Protein AF-A0A1V8RJ57-F1 (afdb_monomer_lite)

Foldseek 3Di:
DDLVVCCVVVVHDSVVSVVCVVDPHPDPDDDPDDDDPPLCPVCVVVLVVLQVVQVVDPPVPRDDPVRSVVCCCPVVVRPDDDDD

pLDDT: mean 87.88, std 6.16, range [68.06, 95.12]

Secondary structure (DSSP, 8-state):
--HHHHHHHTT--HHHHHHHHTSSS------SSPPP-TTTHHHHHHHHHHHHHHHHS-TTTSPPHHHHHHHHHHHH--------

Organism: NCBI:txid1873176

Sequence (84 aa):
MSRRQAAKHFNISRDSVAKMLSYSTPPGYRRRSPIRRPKLDAFVATIDRWLDEDVKVPRKQRHTAKRVFDRLRDECGFTGGYTI

Structure (mmCIF, N/CA/C/O backbone):
data_AF-A0A1V8RJ57-F1
#
_entry.id   AF-A0A1V8RJ57-F1
#
loop_
_atom_site.group_PDB
_atom_site.id
_atom_site.type_symbol
_atom_site.label_atom_id
_atom_site.label_alt_id
_atom_site.label_comp_id
_atom_site.label_asym_id
_atom_site.label_entity_id
_atom_site.label_seq_id
_atom_site.pdbx_PDB_ins_code
_atom_site.Cartn_x
_atom_site.Cartn_y
_atom_site.Cartn_z
_atom_site.occupancy
_atom_site.B_iso_or_equiv
_atom_site.auth_seq_id
_atom_site.auth_comp_id
_atom_site.auth_asym_id
_atom_site.auth_atom_id
_atom_site.pdbx_PDB_model_num
ATOM 1 N N . MET A 1 1 ? 33.903 4.592 -26.238 1.00 80.38 1 MET A N 1
ATOM 2 C CA . MET A 1 1 ? 33.512 3.272 -26.789 1.00 80.38 1 MET A CA 1
ATOM 3 C C . MET A 1 1 ? 32.423 3.471 -27.838 1.00 80.38 1 MET A C 1
ATOM 5 O O . MET A 1 1 ? 31.517 4.259 -27.600 1.00 80.38 1 MET A O 1
ATOM 9 N N . SER A 1 2 ? 32.494 2.804 -28.995 1.00 90.12 2 SER A N 1
ATOM 10 C CA . SER A 1 2 ? 31.421 2.885 -30.003 1.00 90.12 2 SER A CA 1
ATOM 11 C C . SER A 1 2 ? 30.193 2.055 -29.602 1.00 90.12 2 SER A C 1
ATOM 13 O O . SER A 1 2 ? 30.313 1.076 -28.866 1.00 90.12 2 SER A O 1
ATOM 15 N N . ARG A 1 3 ? 29.008 2.373 -30.148 1.00 89.31 3 ARG A N 1
ATOM 16 C CA . ARG A 1 3 ? 27.771 1.594 -29.900 1.00 89.31 3 ARG A CA 1
ATOM 17 C C . ARG A 1 3 ? 27.945 0.097 -30.201 1.00 89.31 3 ARG A C 1
ATOM 19 O O . ARG A 1 3 ? 27.418 -0.749 -29.487 1.00 89.31 3 ARG A O 1
ATOM 26 N N . ARG A 1 4 ? 28.724 -0.239 -31.239 1.00 91.38 4 ARG A N 1
ATOM 27 C CA . ARG A 1 4 ? 29.034 -1.629 -31.622 1.00 91.38 4 ARG A CA 1
ATOM 28 C C . ARG A 1 4 ? 29.966 -2.314 -30.623 1.00 91.38 4 ARG A C 1
ATOM 30 O O . ARG A 1 4 ? 29.777 -3.494 -30.347 1.00 91.38 4 ARG A O 1
ATOM 37 N N . GLN A 1 5 ? 30.952 -1.588 -30.101 1.00 93.50 5 GLN A N 1
ATOM 38 C CA . GLN A 1 5 ? 31.851 -2.099 -29.064 1.00 93.50 5 GLN A CA 1
ATOM 39 C C . GLN A 1 5 ? 31.098 -2.333 -27.749 1.00 93.50 5 GLN A C 1
ATOM 41 O O . GLN A 1 5 ? 31.287 -3.379 -27.142 1.00 93.50 5 GLN A O 1
ATOM 46 N N . ALA A 1 6 ? 30.189 -1.433 -27.363 1.00 92.19 6 ALA A N 1
ATOM 47 C CA . ALA A 1 6 ? 29.355 -1.591 -26.169 1.00 92.19 6 ALA A CA 1
ATOM 48 C C . ALA A 1 6 ? 28.437 -2.816 -26.257 1.00 92.19 6 ALA A C 1
ATOM 50 O O . ALA A 1 6 ? 28.394 -3.613 -25.327 1.00 92.19 6 ALA A O 1
ATOM 51 N N . ALA A 1 7 ? 27.771 -3.022 -27.398 1.00 94.25 7 ALA A N 1
ATOM 52 C CA . ALA A 1 7 ? 26.919 -4.194 -27.611 1.00 94.25 7 ALA A CA 1
ATOM 53 C C . ALA A 1 7 ? 27.688 -5.519 -27.451 1.00 94.25 7 ALA A C 1
ATOM 55 O O . ALA A 1 7 ? 27.190 -6.446 -26.821 1.00 94.25 7 ALA A O 1
ATOM 56 N N . LYS A 1 8 ? 28.921 -5.594 -27.978 1.00 94.56 8 LYS A N 1
ATOM 57 C CA . LYS A 1 8 ? 29.791 -6.771 -27.821 1.00 94.56 8 LYS A CA 1
ATOM 58 C C . LYS A 1 8 ? 30.293 -6.943 -26.387 1.00 94.56 8 LYS A C 1
ATOM 60 O O . LYS A 1 8 ? 30.323 -8.061 -25.897 1.00 94.56 8 LYS A O 1
ATOM 65 N N . HIS A 1 9 ? 30.691 -5.853 -25.735 1.00 94.44 9 HIS A N 1
ATOM 66 C CA . HIS A 1 9 ? 31.266 -5.887 -24.391 1.00 94.44 9 HIS A CA 1
ATOM 67 C C . HIS A 1 9 ? 30.235 -6.265 -23.320 1.00 94.44 9 HIS A C 1
ATOM 69 O O . HIS A 1 9 ? 30.521 -7.089 -22.462 1.00 94.44 9 HIS A O 1
ATOM 75 N N . PHE A 1 10 ? 29.025 -5.704 -23.401 1.00 91.81 10 PHE A N 1
ATOM 76 C CA . PHE A 1 10 ? 27.939 -5.965 -22.449 1.00 91.81 10 PHE A CA 1
ATOM 77 C C . PHE A 1 10 ? 27.010 -7.111 -22.871 1.00 91.81 10 PHE A C 1
ATOM 79 O O . PHE A 1 10 ? 26.053 -7.404 -22.164 1.00 91.81 10 PHE A O 1
ATOM 86 N N . ASN A 1 11 ? 27.267 -7.740 -24.022 1.00 94.38 11 ASN A N 1
ATOM 87 C CA . ASN A 1 11 ? 26.451 -8.815 -24.592 1.00 94.38 11 ASN A CA 1
ATOM 88 C C . ASN A 1 11 ? 24.943 -8.482 -24.660 1.00 94.38 11 ASN A C 1
ATOM 90 O O . ASN A 1 11 ? 24.084 -9.294 -24.322 1.00 94.38 11 ASN A O 1
ATOM 94 N N . ILE A 1 12 ? 24.621 -7.260 -25.090 1.00 93.50 12 ILE A N 1
ATOM 95 C CA . ILE A 1 12 ? 23.245 -6.778 -25.270 1.00 93.50 12 ILE A CA 1
ATOM 96 C C . ILE A 1 12 ? 23.010 -6.334 -26.712 1.00 93.50 12 ILE A C 1
ATOM 98 O O . ILE A 1 12 ? 23.941 -5.984 -27.442 1.00 93.50 12 ILE A O 1
ATOM 102 N N . SER A 1 13 ? 21.743 -6.326 -27.133 1.00 93.25 13 SER A N 1
ATOM 103 C CA . SER A 1 13 ? 21.381 -5.92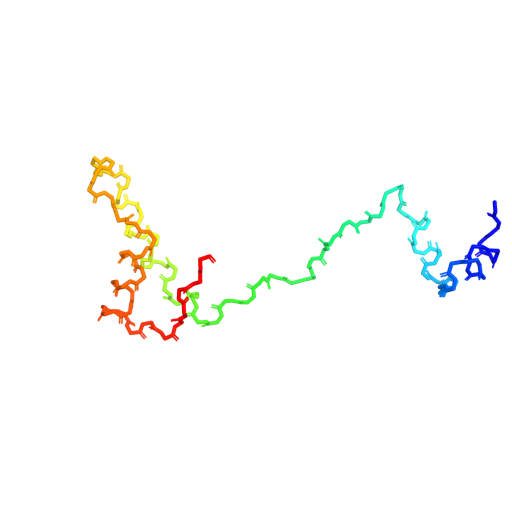6 -28.494 1.00 93.25 13 SER A CA 1
ATOM 104 C C . SER A 1 13 ? 21.806 -4.481 -28.799 1.00 93.25 13 SER A C 1
ATOM 106 O O . SER A 1 13 ? 21.813 -3.608 -27.924 1.00 93.25 13 SER A O 1
ATOM 108 N N . ARG A 1 14 ? 22.131 -4.200 -30.068 1.00 90.44 14 ARG A N 1
ATOM 109 C CA . ARG A 1 14 ? 22.484 -2.838 -30.513 1.00 90.44 14 ARG A CA 1
ATOM 110 C C . ARG A 1 14 ? 21.339 -1.848 -30.278 1.00 90.44 14 ARG A C 1
ATOM 112 O O . ARG A 1 14 ? 21.608 -0.700 -29.932 1.00 90.44 14 ARG A O 1
ATOM 119 N N . ASP A 1 15 ? 20.095 -2.309 -30.388 1.00 91.25 15 ASP A N 1
ATOM 120 C CA . ASP A 1 15 ? 18.897 -1.503 -30.140 1.00 91.25 15 ASP A CA 1
ATOM 121 C C . ASP A 1 15 ? 18.740 -1.170 -28.653 1.00 91.25 15 ASP A C 1
ATOM 123 O O . ASP A 1 15 ? 18.382 -0.046 -28.302 1.00 91.25 15 ASP A O 1
ATOM 127 N N . SER A 1 16 ? 19.097 -2.097 -27.757 1.00 89.06 16 SER A N 1
ATOM 128 C CA . SER A 1 16 ? 19.162 -1.837 -26.314 1.00 89.06 16 SER A CA 1
ATOM 129 C C . SER A 1 16 ? 20.209 -0.773 -25.982 1.00 89.06 16 SER A C 1
ATOM 131 O O . SER A 1 16 ? 19.905 0.142 -25.222 1.00 89.06 16 SER A O 1
ATOM 133 N N . VAL A 1 17 ? 21.402 -0.833 -26.590 1.00 91.06 17 VAL A N 1
ATOM 134 C CA . VAL A 1 17 ? 22.447 0.198 -26.422 1.00 91.06 17 VAL A CA 1
ATOM 135 C C . VAL A 1 17 ? 21.966 1.556 -26.939 1.00 91.06 17 VAL A C 1
ATOM 137 O O . VAL A 1 17 ? 22.137 2.566 -26.262 1.00 91.06 17 VAL A O 1
ATOM 140 N N . ALA A 1 18 ? 21.337 1.601 -28.118 1.00 90.81 18 ALA A N 1
ATOM 141 C CA . ALA A 1 18 ? 20.792 2.838 -28.679 1.00 90.81 18 ALA A CA 1
ATOM 142 C C . ALA A 1 18 ? 19.700 3.440 -27.781 1.00 90.81 18 ALA A C 1
ATOM 144 O O . ALA A 1 18 ? 19.717 4.638 -27.503 1.00 90.81 18 ALA A O 1
ATOM 145 N N . LYS A 1 19 ? 18.800 2.597 -27.265 1.00 87.38 19 LYS A N 1
ATOM 146 C CA . LYS A 1 19 ? 17.765 2.993 -26.310 1.00 87.38 19 LYS A CA 1
ATOM 147 C C . LYS A 1 19 ? 18.362 3.496 -24.998 1.00 87.38 19 LYS A C 1
ATOM 149 O O . LYS A 1 19 ? 17.916 4.521 -24.504 1.00 87.38 19 LYS A O 1
ATOM 154 N N . MET A 1 20 ? 19.374 2.832 -24.444 1.00 86.94 20 MET A N 1
ATOM 155 C CA . MET A 1 20 ? 20.052 3.288 -23.224 1.00 86.94 20 MET A CA 1
ATOM 156 C C . MET A 1 20 ? 20.694 4.664 -23.415 1.00 86.94 20 MET A C 1
ATOM 158 O O . MET A 1 20 ? 20.519 5.525 -22.565 1.00 86.94 20 MET A O 1
ATOM 162 N N . LEU A 1 21 ? 21.347 4.901 -24.557 1.00 87.88 21 LEU A N 1
ATOM 163 C CA . LEU A 1 21 ? 21.966 6.191 -24.881 1.00 87.88 21 LEU A CA 1
ATOM 164 C C . LEU A 1 21 ? 20.957 7.320 -25.147 1.00 87.88 21 LEU A C 1
ATOM 166 O O . LEU A 1 21 ? 21.341 8.484 -25.099 1.00 87.88 21 LEU A O 1
ATOM 170 N N . SER A 1 22 ? 19.689 7.002 -25.432 1.00 87.44 22 SER A N 1
ATOM 171 C CA . SER A 1 22 ? 18.628 8.015 -25.563 1.00 87.44 22 SER A CA 1
ATOM 172 C C . SER A 1 22 ? 18.210 8.640 -24.229 1.00 87.44 22 SER A C 1
ATOM 174 O O . SER A 1 22 ? 17.547 9.675 -24.221 1.00 87.44 22 SER A O 1
ATOM 176 N N . TYR A 1 23 ? 18.611 8.042 -23.104 1.00 81.88 23 TYR A N 1
ATOM 177 C CA . TYR A 1 23 ? 18.338 8.558 -21.771 1.00 81.88 23 TYR A CA 1
ATOM 178 C C . TYR A 1 23 ? 19.655 8.923 -21.075 1.00 81.88 23 TYR A C 1
ATOM 180 O O . TYR A 1 23 ? 20.568 8.109 -21.004 1.00 81.88 23 TYR A O 1
ATOM 188 N N . SER A 1 24 ? 19.746 10.141 -20.532 1.00 80.00 24 SER A N 1
ATOM 189 C CA . SER A 1 24 ? 20.921 10.594 -19.763 1.00 80.00 24 SER A CA 1
ATOM 190 C C . SER A 1 24 ? 21.151 9.743 -18.502 1.00 80.00 24 SER A C 1
ATOM 192 O O . SER A 1 24 ? 22.279 9.453 -18.11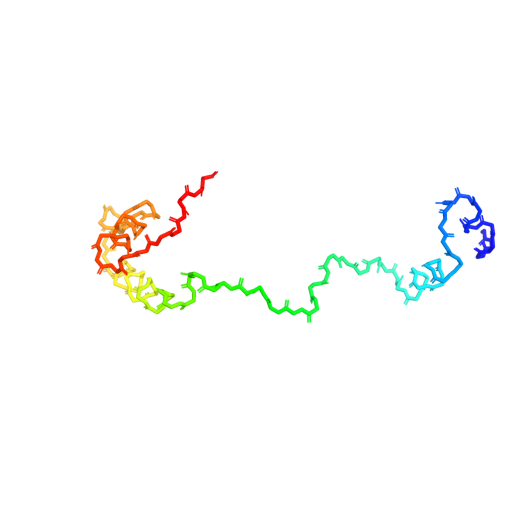6 1.00 80.00 24 SER A O 1
ATOM 194 N N . THR A 1 25 ? 20.063 9.259 -17.903 1.00 79.19 25 THR A N 1
ATOM 195 C CA . THR A 1 25 ? 20.053 8.263 -16.829 1.00 79.19 25 THR A CA 1
ATOM 196 C C . THR A 1 25 ? 19.070 7.155 -17.198 1.00 79.19 25 THR A C 1
ATOM 198 O O . THR A 1 25 ? 18.015 7.460 -17.767 1.00 79.19 25 THR A O 1
ATOM 201 N N . PRO A 1 26 ? 19.367 5.870 -16.913 1.00 76.12 26 PRO A N 1
ATOM 202 C CA . PRO A 1 26 ? 18.440 4.792 -17.220 1.00 76.12 26 PRO A CA 1
ATOM 203 C C . PRO A 1 26 ? 17.079 5.106 -16.595 1.00 76.12 26 PRO A C 1
ATOM 205 O O . PRO A 1 26 ? 17.015 5.372 -15.391 1.00 76.12 26 PRO A O 1
ATOM 208 N N . PRO A 1 27 ? 15.982 5.099 -17.372 1.00 74.00 27 PRO A N 1
ATOM 209 C CA . PRO A 1 27 ? 14.669 5.215 -16.777 1.00 74.00 27 PRO A CA 1
ATOM 210 C C . PRO A 1 27 ? 14.530 4.040 -15.810 1.00 74.00 27 PRO A C 1
ATOM 212 O O . PRO A 1 27 ? 14.656 2.887 -16.223 1.00 74.00 27 PRO A O 1
ATOM 215 N N . GLY A 1 28 ? 14.325 4.338 -14.525 1.00 77.56 28 GLY A N 1
ATOM 216 C CA . GLY A 1 28 ? 14.082 3.314 -13.513 1.00 77.56 28 GLY A CA 1
ATOM 217 C C . GLY A 1 28 ? 12.867 2.452 -13.867 1.00 77.56 28 GLY A C 1
ATOM 218 O O . GLY A 1 28 ? 12.221 2.631 -14.902 1.00 77.56 28 GLY A O 1
ATOM 219 N N . TYR A 1 29 ? 12.519 1.511 -12.996 1.00 78.38 29 TYR A N 1
ATOM 220 C CA . TYR A 1 29 ? 11.342 0.673 -13.205 1.00 78.38 29 TYR A CA 1
ATOM 221 C C . TYR A 1 29 ? 10.083 1.527 -13.458 1.00 78.38 29 TYR A C 1
ATOM 223 O O . TYR A 1 29 ? 9.614 2.254 -12.585 1.00 78.38 29 TYR A O 1
ATOM 231 N N . ARG A 1 30 ? 9.542 1.443 -14.680 1.00 75.25 30 ARG A N 1
ATOM 232 C CA . ARG A 1 30 ? 8.325 2.143 -15.111 1.00 75.25 30 ARG A CA 1
ATOM 233 C C . ARG A 1 30 ? 7.254 1.114 -15.433 1.00 75.25 30 ARG A C 1
ATOM 235 O O . ARG A 1 30 ? 7.390 0.342 -16.383 1.00 75.25 30 ARG A O 1
ATOM 242 N N . ARG A 1 31 ? 6.170 1.113 -14.659 1.00 77.19 31 ARG A N 1
ATOM 243 C CA . ARG A 1 31 ? 4.978 0.325 -14.991 1.00 77.19 31 ARG A CA 1
ATOM 244 C C . ARG A 1 31 ? 4.242 0.994 -16.148 1.00 77.19 31 ARG A C 1
ATOM 246 O O . ARG A 1 31 ? 4.024 2.198 -16.123 1.00 77.19 31 ARG A O 1
ATOM 253 N N . ARG A 1 32 ? 3.860 0.209 -17.159 1.00 81.50 32 ARG A N 1
ATOM 254 C CA . ARG A 1 32 ? 3.047 0.689 -18.294 1.00 81.50 32 ARG A CA 1
ATOM 255 C C . ARG A 1 32 ? 1.568 0.834 -17.947 1.00 81.50 32 ARG A C 1
ATOM 257 O O . ARG A 1 32 ? 0.839 1.510 -18.660 1.00 81.50 32 ARG A O 1
ATOM 264 N N . SER A 1 33 ? 1.126 0.183 -16.878 1.00 81.19 33 SER A N 1
ATOM 265 C CA . SER A 1 33 ? -0.267 0.179 -16.447 1.00 81.19 33 SER A CA 1
ATOM 266 C C . SER A 1 33 ? -0.348 0.251 -14.924 1.00 81.19 33 SER A C 1
ATOM 268 O O . SER A 1 33 ? 0.600 -0.170 -14.247 1.00 81.19 33 SER A O 1
ATOM 270 N N . PRO A 1 34 ? -1.469 0.751 -14.377 1.00 79.06 34 PRO A N 1
ATOM 271 C CA . PRO A 1 34 ? -1.729 0.699 -12.947 1.00 79.06 34 PRO A CA 1
ATOM 272 C C . PRO A 1 34 ? -1.679 -0.738 -12.420 1.00 79.06 34 PRO A C 1
ATOM 274 O O . PRO A 1 34 ? -1.954 -1.701 -13.140 1.00 79.06 34 PRO A O 1
ATOM 277 N N . ILE A 1 35 ? -1.338 -0.880 -11.140 1.00 77.94 35 ILE A N 1
ATOM 278 C CA . ILE A 1 35 ? -1.399 -2.168 -10.443 1.00 77.94 35 ILE A CA 1
ATOM 279 C C . ILE A 1 35 ? -2.861 -2.604 -10.406 1.00 77.94 35 ILE A C 1
ATOM 281 O O . ILE A 1 35 ? -3.685 -1.898 -9.833 1.00 77.94 35 ILE A O 1
ATOM 285 N N . ARG A 1 36 ? -3.176 -3.768 -10.974 1.00 78.25 36 ARG A N 1
ATOM 286 C CA . ARG A 1 36 ? -4.498 -4.378 -10.808 1.00 78.25 36 ARG A CA 1
ATOM 287 C C . ARG A 1 36 ? -4.600 -4.961 -9.400 1.00 78.25 36 ARG A C 1
ATOM 289 O O . ARG A 1 36 ? -3.737 -5.760 -9.031 1.00 78.25 36 ARG A O 1
ATOM 296 N N . ARG A 1 37 ? -5.639 -4.609 -8.636 1.00 79.88 37 ARG A N 1
ATOM 297 C CA . ARG A 1 37 ? -5.883 -5.157 -7.290 1.00 79.88 37 ARG A CA 1
ATOM 298 C C . ARG A 1 37 ? -7.242 -5.875 -7.258 1.00 79.88 37 ARG A C 1
ATOM 300 O O . ARG A 1 37 ? -8.096 -5.553 -6.441 1.00 79.88 37 ARG A O 1
ATOM 307 N N . PRO A 1 38 ? -7.449 -6.914 -8.090 1.00 78.88 38 PRO A N 1
ATOM 308 C CA . PRO A 1 38 ? -8.776 -7.489 -8.339 1.00 78.88 38 PRO A CA 1
ATOM 309 C C . PRO A 1 38 ? -9.491 -8.002 -7.081 1.00 78.88 38 PRO A C 1
ATOM 311 O O . PRO A 1 38 ? -10.713 -7.998 -7.032 1.00 78.88 38 PRO A O 1
ATOM 314 N N . LYS A 1 39 ? -8.743 -8.436 -6.057 1.00 80.00 39 LYS A N 1
ATOM 315 C CA . LYS A 1 39 ? -9.306 -8.900 -4.780 1.00 80.00 39 LYS A CA 1
ATOM 316 C C . LYS A 1 39 ? -9.497 -7.795 -3.745 1.00 80.00 39 LYS A C 1
ATOM 318 O O . LYS A 1 39 ? -10.250 -7.998 -2.807 1.00 80.00 39 LYS A O 1
ATOM 323 N N . LEU A 1 40 ? -8.771 -6.686 -3.860 1.00 84.44 40 LEU A N 1
ATOM 324 C CA . LEU A 1 40 ? -8.715 -5.641 -2.835 1.00 84.44 40 LEU A CA 1
ATOM 325 C C . LEU A 1 40 ? -9.536 -4.414 -3.230 1.00 84.44 40 LEU A C 1
ATOM 327 O O . LEU A 1 40 ? -10.117 -3.794 -2.351 1.00 84.44 40 LEU A O 1
ATOM 331 N N . ASP A 1 41 ? -9.634 -4.102 -4.527 1.00 83.19 41 ASP A N 1
ATOM 332 C CA . ASP A 1 41 ? -10.304 -2.900 -5.046 1.00 83.19 41 ASP A CA 1
ATOM 333 C C . ASP A 1 41 ? -11.754 -2.774 -4.547 1.00 83.19 41 ASP A C 1
ATOM 335 O O . ASP A 1 41 ? -12.176 -1.682 -4.181 1.00 83.19 41 ASP A O 1
ATOM 339 N N . ALA A 1 42 ? -12.486 -3.888 -4.425 1.00 85.75 42 ALA A N 1
ATOM 340 C CA . ALA A 1 42 ? -13.856 -3.899 -3.898 1.00 85.75 42 ALA A CA 1
ATOM 341 C C . ALA A 1 42 ? -13.960 -3.484 -2.416 1.00 85.75 42 ALA A C 1
ATOM 343 O O . ALA A 1 42 ? -15.013 -3.039 -1.970 1.00 85.75 42 ALA A O 1
ATOM 344 N N . PHE A 1 43 ? -12.874 -3.621 -1.655 1.00 87.44 43 PHE A N 1
ATOM 345 C CA . PHE A 1 43 ? -12.836 -3.374 -0.216 1.00 87.44 43 PHE A CA 1
ATOM 346 C C . PHE A 1 43 ? -12.121 -2.070 0.158 1.00 87.44 43 PHE A C 1
ATOM 348 O O . PHE A 1 43 ? -12.161 -1.678 1.323 1.00 87.44 43 PHE A O 1
ATOM 355 N N . VAL A 1 44 ? -11.493 -1.384 -0.808 1.00 88.88 44 VAL A N 1
ATOM 356 C CA . VAL A 1 44 ? -10.739 -0.138 -0.575 1.00 88.88 44 VAL A CA 1
ATOM 357 C C . VAL A 1 44 ? -11.612 0.912 0.107 1.00 88.88 44 VAL A C 1
ATOM 359 O O . VAL A 1 44 ? -11.222 1.425 1.146 1.00 88.88 44 VAL A O 1
ATOM 362 N N . ALA A 1 45 ? -12.829 1.144 -0.391 1.00 90.69 45 ALA A N 1
ATOM 363 C CA . ALA A 1 45 ? -13.736 2.138 0.186 1.00 90.69 45 ALA A CA 1
ATOM 364 C C . ALA A 1 45 ? -14.112 1.837 1.651 1.00 90.69 45 ALA A C 1
ATOM 366 O O . ALA A 1 45 ? -14.238 2.747 2.469 1.00 90.69 45 ALA A O 1
ATOM 367 N N . THR A 1 46 ? -14.269 0.557 2.004 1.00 91.44 46 THR A N 1
ATOM 368 C CA . THR A 1 46 ? -14.554 0.147 3.384 1.00 91.44 46 THR A CA 1
ATOM 369 C C . THR A 1 46 ? -13.351 0.386 4.291 1.00 91.44 46 THR A C 1
ATOM 371 O O . THR A 1 46 ? -13.522 0.885 5.402 1.00 91.44 46 THR A O 1
ATOM 374 N N . ILE A 1 47 ? -12.146 0.060 3.810 1.00 91.38 47 ILE A N 1
ATOM 375 C CA . ILE A 1 47 ? -10.894 0.290 4.540 1.00 91.38 47 ILE A CA 1
ATOM 376 C C . ILE A 1 47 ? -10.680 1.788 4.758 1.00 91.38 47 ILE A C 1
ATOM 378 O O . ILE A 1 47 ? -10.408 2.189 5.886 1.00 91.38 47 ILE A O 1
ATOM 382 N N . ASP A 1 48 ? -10.846 2.605 3.717 1.00 94.06 48 ASP A N 1
ATOM 383 C CA . ASP A 1 48 ? -10.665 4.057 3.7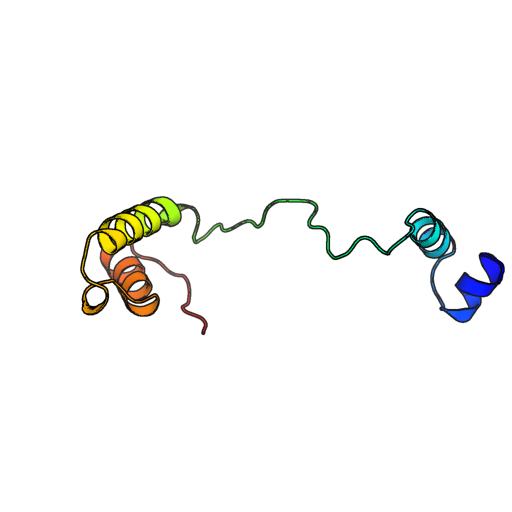95 1.00 94.06 48 ASP A CA 1
ATOM 384 C C . ASP A 1 48 ? -11.600 4.668 4.844 1.00 94.06 48 ASP A C 1
ATOM 386 O O . ASP A 1 48 ? -11.148 5.400 5.721 1.00 94.06 48 ASP A O 1
ATOM 390 N N . ARG A 1 49 ? -12.877 4.264 4.858 1.00 93.50 49 ARG A N 1
ATOM 391 C CA . ARG A 1 49 ? -13.833 4.704 5.885 1.00 93.50 49 ARG A CA 1
ATOM 392 C C . ARG A 1 49 ? -13.377 4.352 7.304 1.00 93.50 49 ARG A C 1
ATOM 394 O O . ARG A 1 49 ? -13.470 5.189 8.198 1.00 93.50 49 ARG A O 1
ATOM 401 N N . TRP A 1 50 ? -12.898 3.129 7.531 1.00 93.31 50 TRP A N 1
ATOM 402 C CA . TRP A 1 50 ? -12.409 2.722 8.854 1.00 93.31 50 TRP A CA 1
ATOM 403 C C . TRP A 1 50 ? -11.157 3.497 9.274 1.00 93.31 50 TRP A C 1
ATOM 405 O O . TRP A 1 50 ? -11.028 3.865 10.440 1.00 93.31 50 TRP A O 1
ATOM 415 N N . LEU A 1 51 ? -10.255 3.783 8.334 1.00 93.31 51 LEU A N 1
ATOM 416 C CA . LEU A 1 51 ? -9.065 4.589 8.598 1.00 93.31 51 LEU A CA 1
ATOM 417 C C . LEU A 1 51 ? -9.423 6.053 8.900 1.00 93.31 51 LEU A C 1
ATOM 419 O O . LEU A 1 51 ? -8.836 6.649 9.804 1.00 93.31 51 LEU A O 1
ATOM 423 N N . ASP A 1 52 ? -10.414 6.619 8.213 1.00 94.88 52 ASP A N 1
ATOM 424 C CA . ASP A 1 52 ? -10.917 7.971 8.481 1.00 94.88 52 ASP A CA 1
ATOM 425 C C . ASP A 1 52 ? -11.574 8.083 9.866 1.00 94.88 52 ASP A C 1
ATOM 427 O O . ASP A 1 52 ? -11.427 9.095 10.561 1.00 94.88 52 ASP A O 1
ATOM 431 N N . GLU A 1 53 ? -12.290 7.041 10.295 1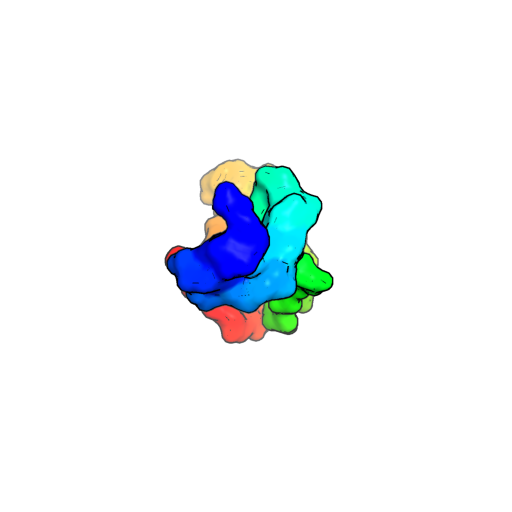.00 93.12 53 GLU A N 1
ATOM 432 C CA . GLU A 1 53 ? -12.818 6.925 11.658 1.00 93.12 53 GLU A CA 1
ATOM 433 C C . GLU A 1 53 ? -11.680 6.806 12.688 1.00 93.12 53 GLU A C 1
ATOM 435 O O . GLU A 1 53 ? -11.711 7.478 13.723 1.00 93.12 53 GLU A O 1
ATOM 440 N N . ASP A 1 54 ? -10.628 6.044 12.380 1.00 92.31 54 ASP A N 1
ATOM 441 C CA . ASP A 1 54 ? -9.465 5.873 13.256 1.00 92.31 54 ASP A CA 1
ATOM 442 C C . ASP A 1 54 ? -8.699 7.166 13.518 1.00 92.31 54 ASP A C 1
ATOM 444 O O . ASP A 1 54 ? -8.192 7.399 14.620 1.00 92.31 54 ASP A O 1
ATOM 448 N N . VAL A 1 55 ? -8.605 8.051 12.528 1.00 93.06 55 VAL A N 1
ATOM 449 C CA . VAL A 1 55 ? -7.928 9.341 12.716 1.00 93.06 55 VAL A CA 1
ATOM 450 C C . VAL A 1 55 ? -8.592 10.154 13.833 1.00 93.06 55 VAL A C 1
ATOM 452 O O . VAL A 1 55 ? -7.888 10.846 14.578 1.00 93.06 55 VAL A O 1
ATOM 455 N N . LYS A 1 56 ? -9.911 10.014 14.007 1.00 94.25 56 LYS A N 1
ATOM 456 C CA . LYS A 1 56 ? -10.708 10.753 14.998 1.00 94.25 56 LYS A CA 1
ATOM 457 C C . LYS A 1 56 ? -10.569 10.210 16.422 1.00 94.25 56 LYS A C 1
ATOM 459 O O . LYS A 1 56 ? -10.885 10.935 17.363 1.00 94.25 56 LYS A O 1
ATOM 464 N N . VAL A 1 57 ? -10.086 8.978 16.604 1.00 92.50 57 VAL A N 1
ATOM 465 C CA . VAL A 1 57 ? -9.918 8.370 17.934 1.00 92.50 57 VAL A CA 1
ATOM 466 C C . VAL A 1 57 ? -8.473 8.486 18.451 1.00 92.50 57 VAL A C 1
ATOM 468 O O . VAL A 1 57 ? -7.520 8.616 17.665 1.00 92.50 57 VAL A O 1
ATOM 471 N N . PRO A 1 58 ? -8.261 8.428 19.783 1.00 95.12 58 PRO A N 1
ATOM 472 C CA . PRO A 1 58 ? -6.928 8.412 20.376 1.00 95.12 58 PRO A CA 1
ATOM 473 C C . PRO A 1 58 ? -6.057 7.279 19.827 1.00 95.12 58 PRO A C 1
ATOM 475 O O . PRO A 1 58 ? -6.531 6.175 19.575 1.00 95.12 58 PRO A O 1
ATOM 478 N N . ARG A 1 59 ? -4.741 7.509 19.737 1.00 90.88 59 ARG A N 1
ATOM 479 C CA . ARG A 1 59 ? -3.775 6.578 19.115 1.00 90.88 59 ARG A CA 1
ATOM 480 C C . ARG A 1 59 ? -3.873 5.127 19.610 1.00 90.88 59 ARG A C 1
ATOM 482 O O . ARG A 1 59 ? -3.626 4.214 18.836 1.00 90.88 59 ARG A O 1
ATOM 489 N N . LYS A 1 60 ? -4.218 4.914 20.885 1.00 91.88 60 LYS A N 1
ATOM 490 C CA . LYS A 1 60 ? -4.355 3.577 21.493 1.00 91.88 60 LYS A CA 1
ATOM 491 C C . LYS A 1 60 ? -5.611 2.809 21.048 1.00 91.88 60 LYS A C 1
ATOM 493 O O . LYS A 1 60 ? -5.663 1.607 21.265 1.00 91.88 60 LYS A O 1
ATOM 498 N N . GLN A 1 61 ? -6.601 3.494 20.475 1.00 90.69 61 GLN A N 1
ATOM 499 C CA . GLN A 1 61 ? -7.880 2.924 20.036 1.00 90.69 61 GLN A CA 1
ATOM 500 C C . GLN A 1 61 ? -7.971 2.745 18.516 1.00 90.69 61 GLN A C 1
ATOM 502 O O . GLN A 1 61 ? -8.932 2.155 18.039 1.00 90.69 61 GLN A O 1
ATOM 507 N N . ARG A 1 62 ? -6.978 3.231 17.761 1.00 94.12 62 ARG A N 1
ATOM 508 C CA . ARG A 1 62 ? -6.925 3.067 16.304 1.00 94.12 62 ARG A CA 1
ATOM 509 C C . ARG A 1 62 ? -6.729 1.602 15.941 1.00 94.12 62 ARG A C 1
ATOM 511 O O . ARG A 1 62 ? -5.964 0.898 16.611 1.00 94.12 62 ARG A O 1
ATOM 518 N N . HIS A 1 63 ? -7.369 1.150 14.871 1.00 93.31 63 HIS A N 1
ATOM 519 C CA . HIS A 1 63 ? -7.166 -0.201 14.379 1.00 93.31 63 HIS A CA 1
ATOM 520 C C . HIS A 1 63 ? -5.714 -0.372 13.907 1.00 93.31 63 HIS A C 1
ATOM 522 O O . HIS A 1 63 ? -5.100 0.497 13.287 1.00 93.31 63 HIS A O 1
ATOM 528 N N . THR A 1 64 ? -5.136 -1.532 14.207 1.00 92.62 64 THR A N 1
ATOM 529 C CA . THR A 1 64 ? -3.880 -1.963 13.590 1.00 92.62 64 THR A CA 1
ATOM 530 C C . THR A 1 64 ? -4.169 -2.571 12.221 1.00 92.62 64 THR A C 1
ATOM 532 O O . THR A 1 64 ? -5.285 -3.024 11.965 1.00 92.62 64 THR A O 1
ATOM 535 N N . ALA A 1 65 ? -3.157 -2.673 11.354 1.00 91.00 65 ALA A N 1
ATOM 536 C CA . ALA A 1 65 ? -3.307 -3.344 10.058 1.00 91.00 65 ALA A CA 1
ATOM 537 C C . ALA A 1 65 ? -3.877 -4.770 10.196 1.00 91.00 65 ALA A C 1
ATOM 539 O O . ALA A 1 65 ? -4.726 -5.180 9.409 1.00 91.00 65 ALA A O 1
ATOM 540 N N . LYS A 1 66 ? -3.468 -5.499 11.245 1.00 91.69 66 LYS A N 1
ATOM 541 C CA . LYS A 1 66 ? -4.018 -6.819 11.573 1.00 91.69 66 LYS A CA 1
ATOM 542 C C . LYS A 1 66 ? -5.506 -6.750 11.926 1.00 91.69 66 LYS A C 1
ATOM 544 O O . LYS A 1 66 ? -6.282 -7.548 11.418 1.00 91.69 66 LYS A O 1
ATOM 549 N N . ARG A 1 67 ? -5.918 -5.773 12.741 1.00 93.19 67 ARG A N 1
ATOM 550 C CA . ARG A 1 67 ? -7.324 -5.611 13.136 1.00 93.19 67 ARG A CA 1
ATOM 551 C C . ARG A 1 67 ? -8.214 -5.231 11.952 1.00 93.19 67 ARG A C 1
ATOM 553 O O . ARG A 1 67 ? -9.311 -5.765 11.846 1.00 93.19 67 ARG A O 1
ATOM 560 N N . VAL A 1 68 ? -7.735 -4.357 11.065 1.00 92.81 68 VAL A N 1
ATOM 561 C CA . VAL A 1 68 ? -8.419 -4.032 9.803 1.00 92.81 68 VAL A CA 1
ATOM 562 C C . VAL A 1 68 ? -8.576 -5.287 8.948 1.00 92.81 68 VAL A C 1
ATOM 564 O O . VAL A 1 68 ? -9.670 -5.541 8.464 1.00 92.81 68 VAL A O 1
ATOM 567 N N . PHE A 1 69 ? -7.523 -6.100 8.807 1.00 91.38 69 PHE A N 1
ATOM 568 C CA . PHE A 1 69 ? -7.582 -7.356 8.056 1.00 91.38 69 PHE A CA 1
ATOM 569 C C . PHE A 1 69 ? -8.588 -8.356 8.641 1.00 91.38 69 PHE A C 1
ATOM 571 O O . PHE A 1 69 ? -9.415 -8.877 7.895 1.00 91.38 69 PHE A O 1
ATOM 578 N N . ASP A 1 70 ? -8.546 -8.601 9.954 1.00 92.94 70 ASP A N 1
ATOM 579 C CA . ASP A 1 70 ? -9.480 -9.517 10.620 1.00 92.94 70 ASP A CA 1
ATOM 580 C C . ASP A 1 70 ? -10.927 -9.065 10.387 1.00 92.94 70 ASP A C 1
ATOM 582 O O . ASP A 1 70 ? -11.769 -9.847 9.960 1.00 92.94 70 ASP A O 1
ATOM 586 N N . ARG A 1 71 ? -11.190 -7.766 10.551 1.00 93.62 71 ARG A N 1
ATOM 587 C CA . ARG A 1 71 ? -12.507 -7.170 10.323 1.00 93.62 71 ARG A CA 1
ATOM 588 C C . ARG A 1 71 ? -12.944 -7.251 8.857 1.00 93.62 71 ARG A C 1
ATOM 590 O O . ARG A 1 71 ? -14.099 -7.545 8.582 1.00 93.62 71 ARG A O 1
ATOM 597 N N . LEU A 1 72 ? -12.025 -7.065 7.909 1.00 92.75 72 LEU A N 1
ATOM 598 C CA . 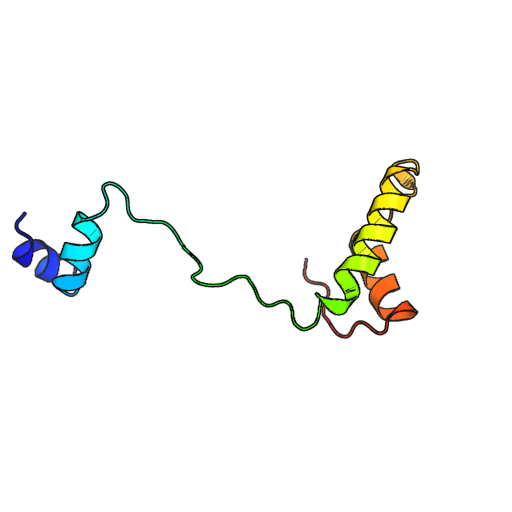LEU A 1 72 ? -12.287 -7.219 6.474 1.00 92.75 72 LEU A CA 1
ATOM 599 C C . LEU A 1 72 ? -12.685 -8.654 6.110 1.00 92.75 72 LEU A C 1
ATOM 601 O O . LEU A 1 72 ? -13.553 -8.875 5.264 1.00 92.75 72 LEU A O 1
ATOM 605 N N . ARG A 1 73 ? -12.028 -9.638 6.730 1.00 91.75 73 ARG A N 1
ATOM 606 C CA . ARG A 1 73 ? -12.334 -11.056 6.540 1.00 91.75 73 ARG A CA 1
ATOM 607 C C . ARG A 1 73 ? -13.687 -11.402 7.149 1.00 91.75 73 ARG A C 1
ATOM 609 O O . ARG A 1 73 ? -14.499 -12.027 6.475 1.00 91.75 73 ARG A O 1
ATOM 616 N N . ASP A 1 74 ? -13.921 -10.972 8.383 1.00 90.75 74 ASP A N 1
ATOM 617 C CA . ASP A 1 74 ? -15.075 -11.394 9.172 1.00 90.75 74 ASP A CA 1
ATOM 618 C C . ASP A 1 74 ? -16.363 -10.642 8.764 1.00 90.75 74 ASP A C 1
ATOM 620 O O . ASP A 1 74 ? -17.419 -11.259 8.659 1.00 90.75 74 ASP A O 1
ATOM 624 N N . GLU A 1 75 ? -16.292 -9.334 8.472 1.00 90.56 75 GLU A N 1
ATOM 625 C CA . GLU A 1 75 ? -17.460 -8.513 8.093 1.00 90.56 75 GLU A CA 1
ATOM 626 C C . GLU A 1 75 ? -17.710 -8.469 6.580 1.00 90.56 75 GLU A C 1
ATOM 628 O O . GLU A 1 75 ? -18.853 -8.332 6.148 1.00 90.56 75 GLU A O 1
ATOM 633 N N . CYS A 1 76 ? -16.660 -8.545 5.755 1.00 86.06 76 CYS A N 1
ATOM 634 C CA . CYS A 1 76 ? -16.774 -8.353 4.304 1.00 86.06 76 CYS A CA 1
ATOM 635 C C . CYS A 1 76 ? -16.415 -9.605 3.485 1.00 86.06 76 CYS A C 1
ATOM 637 O O . CYS A 1 76 ? -16.494 -9.571 2.258 1.00 86.06 76 CYS A O 1
ATOM 639 N N . GLY A 1 77 ? -16.031 -10.713 4.127 1.00 87.81 77 GLY A N 1
ATOM 640 C CA . GLY A 1 77 ? -15.716 -11.967 3.438 1.00 87.81 77 GLY A CA 1
ATOM 641 C C . GLY A 1 77 ? -14.421 -11.919 2.622 1.00 87.81 77 GLY A C 1
ATOM 642 O O . GLY A 1 77 ? -14.298 -12.605 1.605 1.00 87.81 77 GLY A O 1
ATOM 643 N N . PHE A 1 78 ? -13.451 -11.092 3.020 1.00 88.25 78 PHE A N 1
ATOM 644 C CA . PHE A 1 78 ? -12.184 -10.978 2.302 1.00 88.25 78 PHE A CA 1
ATOM 645 C C . PHE A 1 78 ? -11.403 -12.303 2.269 1.00 88.25 78 PHE A C 1
ATOM 647 O O . PHE A 1 78 ? -11.081 -12.883 3.303 1.00 88.25 78 PHE A O 1
ATOM 654 N N . THR A 1 79 ? -11.031 -12.750 1.065 1.00 85.81 79 THR A N 1
ATOM 655 C CA . THR A 1 79 ? -10.308 -14.017 0.815 1.00 85.81 79 THR A CA 1
ATOM 656 C C . THR A 1 79 ? -8.813 -13.834 0.528 1.00 85.81 79 THR A C 1
ATOM 658 O O . THR A 1 79 ? -8.129 -14.769 0.100 1.00 85.81 79 THR A O 1
ATOM 661 N N . GLY A 1 80 ? -8.286 -12.617 0.680 1.00 85.38 80 GLY A N 1
ATOM 662 C CA . GLY A 1 80 ? -6.854 -12.355 0.538 1.00 85.38 80 GLY A CA 1
ATOM 663 C C . GLY A 1 80 ? -6.052 -12.757 1.778 1.00 85.38 80 GLY A C 1
ATOM 664 O O . GLY A 1 80 ? -6.602 -13.152 2.801 1.00 85.38 80 GLY A O 1
ATOM 665 N N . G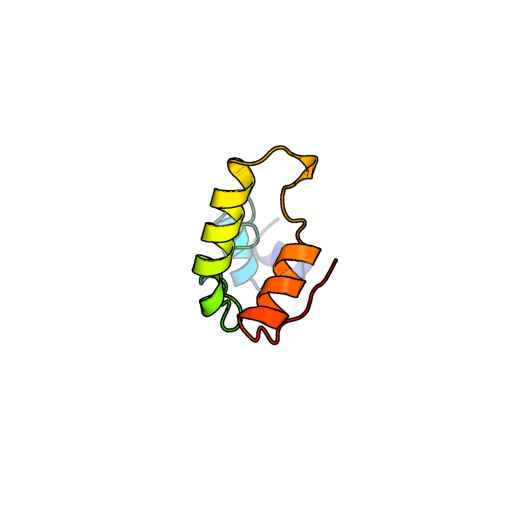LY A 1 81 ? -4.727 -12.654 1.677 1.00 84.44 81 GLY A N 1
ATOM 666 C CA . GLY A 1 81 ? -3.807 -12.972 2.770 1.00 84.44 81 GLY A CA 1
ATOM 667 C C . GLY A 1 81 ? -3.248 -11.725 3.450 1.00 84.44 81 GLY A C 1
ATOM 668 O O . GLY A 1 81 ? -3.078 -10.686 2.812 1.00 84.44 81 GLY A O 1
ATOM 669 N N . TYR A 1 82 ? -2.915 -11.854 4.732 1.00 85.81 82 TYR A N 1
ATOM 670 C CA . TYR A 1 82 ? -2.110 -10.881 5.467 1.00 85.81 82 TYR A CA 1
ATOM 671 C C . TYR A 1 82 ? -0.634 -11.283 5.363 1.00 85.81 82 TYR A C 1
ATOM 673 O O . TYR A 1 82 ? -0.258 -12.359 5.823 1.00 85.81 82 TYR A O 1
ATOM 681 N N . THR A 1 83 ? 0.187 -10.457 4.712 1.00 80.50 83 THR A N 1
ATOM 682 C CA . THR A 1 83 ? 1.645 -10.661 4.593 1.00 80.50 83 THR A CA 1
ATOM 683 C C . THR A 1 83 ? 2.353 -9.536 5.344 1.00 80.50 83 THR A C 1
ATOM 685 O O . THR A 1 83 ? 1.946 -8.382 5.200 1.00 80.50 83 THR A O 1
ATOM 688 N N . ILE A 1 84 ? 3.354 -9.882 6.160 1.00 68.06 84 ILE A N 1
ATOM 689 C CA . ILE A 1 84 ? 4.129 -8.966 7.018 1.00 68.06 84 ILE A CA 1
ATOM 690 C C . ILE A 1 84 ? 5.497 -8.727 6.390 1.00 68.06 84 ILE A C 1
ATOM 692 O O . ILE A 1 84 ? 6.075 -9.726 5.905 1.00 68.06 84 ILE A O 1
#

Radius of gyration: 23.5 Å; chains: 1; bounding box: 51×25×53 Å